Protein AF-A0A4S4K537-F1 (afdb_monomer)

Radius of gyration: 15.39 Å; Cα contacts (8 Å, |Δi|>4): 57; chains: 1; bounding box: 36×30×30 Å

Structure (mmCIF, N/CA/C/O backbone):
data_AF-A0A4S4K537-F1
#
_entry.id   AF-A0A4S4K537-F1
#
loop_
_atom_site.group_PDB
_atom_site.id
_atom_site.type_symbol
_atom_site.label_atom_id
_atom_site.label_alt_id
_atom_site.label_comp_id
_atom_site.label_asym_id
_atom_site.label_entity_id
_atom_site.label_seq_id
_atom_site.pdbx_PDB_ins_code
_atom_site.Cartn_x
_atom_site.Cartn_y
_atom_site.Cartn_z
_atom_site.occupancy
_atom_site.B_iso_or_equiv
_atom_site.auth_seq_id
_atom_site.auth_comp_id
_atom_site.auth_asym_id
_atom_site.auth_atom_id
_atom_site.pdbx_PDB_model_num
ATOM 1 N N . LEU A 1 1 ? 11.194 4.239 9.516 1.00 92.06 1 LEU A N 1
ATOM 2 C CA . LEU A 1 1 ? 10.785 3.254 8.488 1.00 92.06 1 LEU A CA 1
ATOM 3 C C . LEU A 1 1 ? 9.898 2.154 9.069 1.00 92.06 1 LEU A C 1
ATOM 5 O O . LEU A 1 1 ? 8.755 2.074 8.653 1.00 92.06 1 LEU A O 1
ATOM 9 N N . PHE A 1 2 ? 10.370 1.368 10.049 1.00 97.69 2 PHE A N 1
ATOM 10 C CA . PHE A 1 2 ? 9.599 0.247 10.618 1.00 97.69 2 PHE A CA 1
ATOM 11 C C . PHE A 1 2 ? 8.193 0.639 11.089 1.00 97.69 2 PHE A C 1
ATOM 13 O O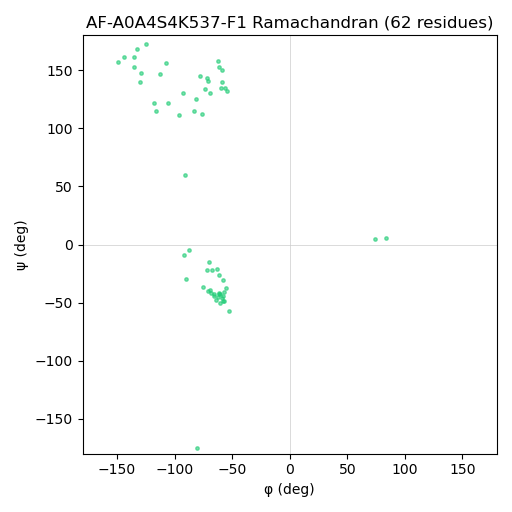 . PHE A 1 2 ? 7.220 0.104 10.577 1.00 97.69 2 PHE A O 1
ATOM 20 N N . ILE A 1 3 ? 8.084 1.609 12.004 1.00 98.12 3 ILE A N 1
ATOM 21 C CA . ILE A 1 3 ? 6.784 2.020 12.555 1.00 98.12 3 ILE A CA 1
ATOM 22 C C . ILE A 1 3 ? 5.858 2.542 11.457 1.00 98.12 3 ILE A C 1
ATOM 24 O O . ILE A 1 3 ? 4.710 2.136 11.403 1.00 98.12 3 ILE A O 1
ATOM 28 N N . SER A 1 4 ? 6.364 3.355 10.528 1.00 97.88 4 SER A N 1
ATOM 29 C CA . SER A 1 4 ? 5.572 3.850 9.397 1.00 97.88 4 SER A CA 1
ATOM 30 C C . SER A 1 4 ? 4.996 2.706 8.557 1.00 97.88 4 SER A C 1
ATOM 32 O O . SER A 1 4 ? 3.799 2.685 8.293 1.00 97.88 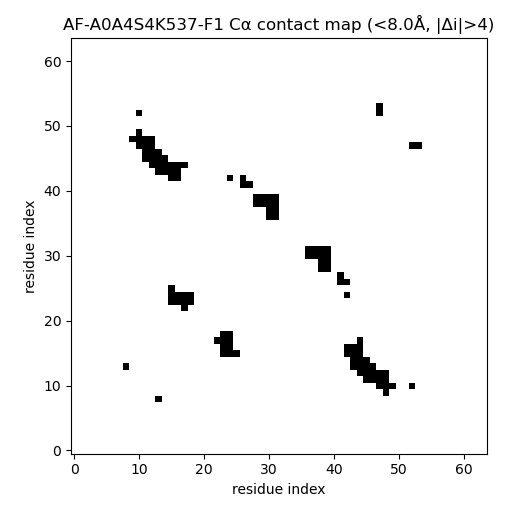4 SER A O 1
ATOM 34 N N . VAL A 1 5 ? 5.826 1.726 8.185 1.00 97.69 5 VAL A N 1
ATOM 35 C CA . VAL A 1 5 ? 5.385 0.561 7.404 1.00 97.69 5 VAL A CA 1
ATOM 36 C C . VAL A 1 5 ? 4.407 -0.294 8.212 1.00 97.69 5 VAL A C 1
ATOM 38 O O . VAL A 1 5 ? 3.360 -0.663 7.694 1.00 97.69 5 VAL A O 1
ATOM 41 N N . ALA A 1 6 ? 4.696 -0.557 9.488 1.00 98.19 6 ALA A N 1
ATOM 42 C CA . ALA A 1 6 ? 3.826 -1.328 10.370 1.00 98.19 6 ALA A CA 1
ATOM 43 C C . ALA A 1 6 ? 2.460 -0.653 10.565 1.00 98.19 6 ALA A C 1
ATOM 45 O O . ALA A 1 6 ? 1.438 -1.325 10.499 1.00 98.19 6 ALA A O 1
ATOM 46 N N . SER A 1 7 ? 2.418 0.668 10.745 1.00 97.25 7 SER A N 1
ATOM 47 C CA . SER A 1 7 ? 1.174 1.433 10.867 1.00 97.25 7 SER A CA 1
ATOM 48 C C . SER A 1 7 ? 0.357 1.412 9.575 1.00 97.25 7 SER A C 1
ATOM 50 O O . SER A 1 7 ? -0.853 1.201 9.636 1.00 97.25 7 SER A O 1
ATOM 52 N N . ILE A 1 8 ? 1.001 1.565 8.411 1.00 97.31 8 ILE A N 1
ATOM 53 C CA . ILE A 1 8 ? 0.330 1.448 7.106 1.00 97.31 8 ILE A CA 1
ATOM 54 C C . ILE A 1 8 ? -0.258 0.043 6.950 1.00 97.31 8 ILE A C 1
ATOM 56 O O . ILE A 1 8 ? -1.448 -0.102 6.681 1.00 97.31 8 ILE A O 1
ATOM 60 N N . LEU A 1 9 ? 0.552 -0.991 7.190 1.00 97.31 9 LEU A N 1
ATOM 61 C CA . LEU A 1 9 ? 0.119 -2.382 7.094 1.00 97.31 9 LEU A CA 1
ATOM 62 C C . LEU A 1 9 ? -0.898 -2.767 8.165 1.00 97.31 9 LEU A C 1
ATOM 64 O O . LEU A 1 9 ? -1.607 -3.740 7.965 1.00 97.31 9 LEU A O 1
ATOM 68 N N . ALA A 1 10 ? -0.984 -2.062 9.294 1.00 97.12 10 ALA A N 1
ATOM 69 C CA . ALA A 1 10 ? -2.020 -2.278 10.300 1.00 97.12 10 ALA A CA 1
ATOM 70 C C . ALA A 1 10 ? -3.375 -1.699 9.857 1.00 97.12 10 ALA A C 1
ATOM 72 O O . ALA A 1 10 ? -4.414 -2.296 10.141 1.00 97.12 10 ALA A O 1
ATOM 73 N N . ALA A 1 11 ? -3.361 -0.559 9.162 1.00 97.75 11 ALA A N 1
ATOM 74 C CA . ALA A 1 11 ? -4.560 0.184 8.780 1.00 97.75 11 ALA A CA 1
ATOM 75 C C . ALA A 1 11 ? -5.146 -0.224 7.417 1.00 97.75 11 ALA A C 1
ATOM 77 O O . ALA A 1 11 ? -6.361 -0.121 7.231 1.00 97.75 11 ALA A O 1
ATOM 78 N N . PHE A 1 12 ? -4.313 -0.684 6.481 1.00 98.25 12 PHE A N 1
ATOM 79 C CA . PHE A 1 12 ? -4.709 -0.933 5.096 1.00 98.25 12 PHE A CA 1
ATOM 80 C C . PHE A 1 12 ? -4.314 -2.327 4.612 1.00 98.25 12 PHE A C 1
ATOM 82 O O . PHE A 1 12 ? -3.257 -2.855 4.963 1.00 9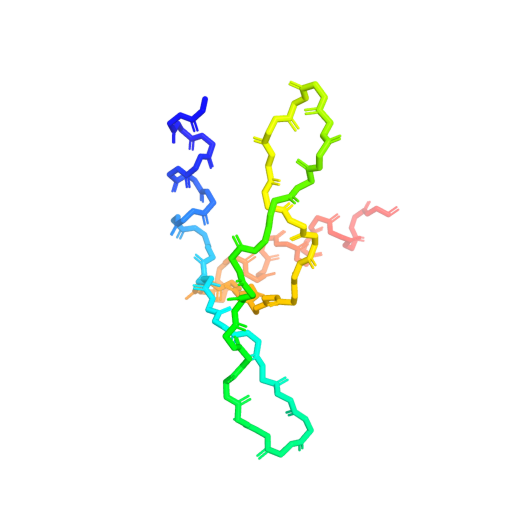8.25 12 PHE A O 1
ATOM 89 N N . ASP A 1 13 ? -5.148 -2.875 3.735 1.00 98.12 13 ASP A N 1
ATOM 90 C CA . ASP A 1 13 ? -4.808 -4.011 2.890 1.00 98.12 13 ASP A CA 1
ATOM 91 C C . ASP A 1 13 ? -4.275 -3.494 1.552 1.00 98.12 13 ASP A C 1
ATOM 93 O O . ASP A 1 13 ? -4.871 -2.608 0.932 1.00 98.12 13 ASP A O 1
ATOM 97 N N . ILE A 1 14 ? -3.128 -4.032 1.134 1.00 97.25 14 ILE A N 1
ATOM 98 C CA . ILE A 1 14 ? -2.433 -3.669 -0.103 1.00 97.25 14 ILE A CA 1
ATOM 99 C C . ILE A 1 14 ? -2.415 -4.905 -1.000 1.00 97.25 14 ILE A C 1
ATOM 101 O O . ILE A 1 14 ? -1.796 -5.910 -0.658 1.00 97.25 14 ILE A O 1
ATOM 105 N N . ASP A 1 15 ? -3.091 -4.825 -2.142 1.00 96.31 15 ASP A N 1
ATOM 106 C CA . ASP A 1 15 ? -3.252 -5.929 -3.090 1.00 96.31 15 ASP A CA 1
ATOM 107 C C . ASP A 1 15 ? -2.957 -5.467 -4.527 1.00 96.31 15 ASP A C 1
ATOM 109 O O . ASP A 1 15 ? -2.846 -4.271 -4.833 1.00 96.31 15 ASP A O 1
ATOM 113 N N . ARG A 1 16 ? -2.827 -6.427 -5.440 1.00 96.19 16 ARG A N 1
ATOM 114 C CA . ARG A 1 16 ? -2.711 -6.168 -6.872 1.00 96.19 16 ARG A CA 1
ATOM 115 C C . ARG A 1 16 ? -3.954 -5.436 -7.364 1.00 96.19 16 ARG A C 1
ATOM 117 O O . ARG A 1 16 ? -5.089 -5.808 -7.056 1.00 96.19 16 ARG A O 1
ATOM 124 N N . ALA A 1 17 ? -3.732 -4.399 -8.166 1.00 96.62 17 ALA A N 1
ATOM 125 C CA . ALA A 1 17 ? -4.820 -3.778 -8.906 1.00 96.62 17 ALA A CA 1
ATOM 126 C C . ALA A 1 17 ? -5.439 -4.787 -9.884 1.00 96.62 17 ALA A C 1
ATOM 128 O O . ALA A 1 17 ? -4.802 -5.771 -10.266 1.00 96.62 17 ALA A O 1
ATOM 129 N N . ARG A 1 18 ? -6.683 -4.534 -10.288 1.00 96.38 18 ARG A N 1
ATOM 130 C CA . ARG A 1 18 ? -7.372 -5.309 -11.320 1.00 96.38 18 ARG A CA 1
ATOM 131 C C . ARG A 1 18 ? -7.590 -4.453 -12.562 1.00 96.38 18 ARG A C 1
ATOM 133 O O . ARG A 1 18 ? -7.746 -3.238 -12.434 1.00 96.38 18 ARG A O 1
ATOM 140 N N . ASP A 1 19 ? -7.550 -5.074 -13.732 1.00 94.38 19 ASP A N 1
ATOM 141 C CA . ASP A 1 19 ? -7.899 -4.429 -14.998 1.00 94.38 19 ASP A CA 1
ATOM 142 C C . ASP A 1 19 ? -9.423 -4.383 -15.223 1.00 94.38 19 ASP A C 1
ATOM 144 O O . ASP A 1 19 ? -10.210 -4.761 -14.351 1.00 94.38 19 ASP A O 1
ATOM 148 N N . GLU A 1 20 ? -9.842 -3.907 -16.395 1.00 95.38 20 GLU A N 1
ATOM 149 C CA . GLU A 1 20 ? -11.253 -3.787 -16.793 1.00 95.38 20 GLU A CA 1
ATOM 150 C C . GLU A 1 20 ? -11.985 -5.137 -16.836 1.00 95.38 20 GLU A C 1
ATOM 152 O O . GLU A 1 20 ? -13.196 -5.190 -16.631 1.00 95.38 20 GLU A O 1
ATOM 157 N N . SER A 1 21 ? -11.255 -6.235 -17.046 1.00 94.75 21 SER A N 1
ATOM 158 C CA . SER A 1 21 ? -11.793 -7.599 -17.034 1.00 94.75 21 SER A CA 1
ATOM 159 C C . SER A 1 21 ? -11.817 -8.225 -15.632 1.00 94.75 21 SER A C 1
ATOM 161 O O . SER A 1 21 ? -12.333 -9.326 -15.440 1.00 94.75 21 SER A O 1
ATOM 163 N N . GLY A 1 22 ? -11.269 -7.528 -14.631 1.00 94.00 22 GLY A N 1
ATOM 164 C CA . GLY A 1 22 ? -11.149 -8.007 -13.258 1.00 94.00 22 GLY A CA 1
ATOM 165 C C . GLY A 1 22 ? -9.920 -8.886 -13.000 1.00 94.00 22 GLY A C 1
ATOM 166 O O . GLY A 1 22 ? -9.785 -9.407 -11.883 1.00 94.00 22 GLY A O 1
ATOM 167 N N . ALA A 1 23 ? -9.017 -9.043 -13.973 1.00 95.75 23 ALA A N 1
ATOM 168 C CA . ALA A 1 23 ? -7.793 -9.825 -13.825 1.00 95.75 23 ALA A CA 1
ATOM 169 C C . ALA A 1 23 ? -6.730 -9.046 -13.035 1.00 95.75 23 ALA A C 1
ATOM 171 O O . ALA A 1 23 ? -6.647 -7.822 -13.116 1.00 95.75 23 ALA A O 1
ATOM 172 N N . GLN A 1 24 ? -5.923 -9.749 -12.230 1.00 96.69 24 GLN A N 1
ATOM 173 C CA . GLN A 1 24 ? -4.866 -9.114 -11.438 1.00 96.69 24 GLN A CA 1
ATOM 174 C C . GLN A 1 24 ? -3.740 -8.590 -12.334 1.00 96.69 24 GLN A C 1
ATOM 176 O O . GLN A 1 24 ? -3.157 -9.335 -13.118 1.0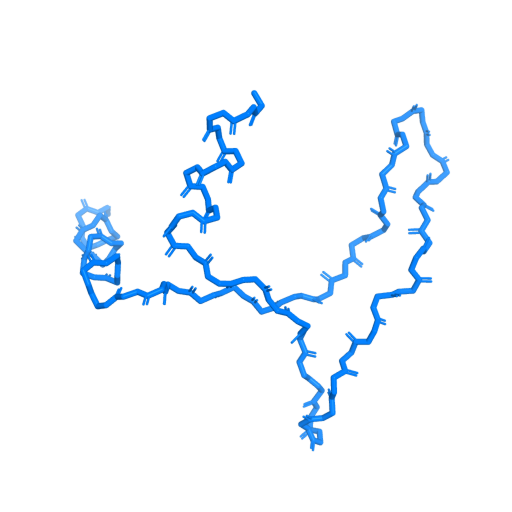0 96.69 24 GLN A O 1
ATOM 181 N N . ILE A 1 25 ? -3.363 -7.333 -12.121 1.00 96.12 25 ILE A N 1
ATOM 182 C CA . ILE A 1 25 ? -2.207 -6.709 -12.755 1.00 96.12 25 ILE A CA 1
ATOM 183 C C . ILE A 1 25 ? -0.964 -7.089 -11.947 1.00 96.12 25 ILE A C 1
ATOM 185 O O . ILE A 1 25 ? -0.823 -6.713 -10.780 1.00 96.12 25 ILE A O 1
ATOM 189 N N . VAL A 1 26 ? -0.055 -7.847 -12.560 1.00 95.38 26 VAL A N 1
ATOM 190 C CA . VAL A 1 26 ? 1.256 -8.156 -11.975 1.00 95.38 26 VAL A CA 1
ATOM 191 C C . VAL A 1 26 ? 2.194 -6.971 -12.238 1.00 95.38 26 VAL A C 1
ATOM 193 O O . VAL A 1 26 ? 2.346 -6.582 -13.396 1.00 95.38 26 VAL A O 1
ATOM 196 N N . PRO A 1 27 ? 2.822 -6.373 -11.207 1.00 94.75 27 PRO A N 1
ATOM 197 C CA . PRO A 1 27 ? 3.820 -5.327 -11.419 1.00 94.75 27 PRO A CA 1
ATOM 198 C C . PRO A 1 27 ? 4.979 -5.844 -12.283 1.00 94.75 27 PRO A C 1
ATOM 200 O O . PRO A 1 27 ? 5.436 -6.966 -12.075 1.00 94.75 27 PRO A O 1
ATOM 203 N N . SER A 1 28 ? 5.485 -5.028 -13.211 1.00 94.94 28 SER A N 1
ATOM 204 C CA . SER A 1 28 ? 6.533 -5.443 -14.162 1.00 94.94 28 SER A CA 1
ATOM 205 C C . SER A 1 28 ? 7.864 -5.820 -13.502 1.00 94.94 28 SER A C 1
ATOM 207 O O . SER A 1 28 ? 8.676 -6.511 -14.108 1.00 94.94 28 SER A O 1
ATOM 209 N N . GLY A 1 29 ? 8.107 -5.356 -12.271 1.00 93.75 29 GLY A N 1
ATOM 210 C CA . GLY A 1 29 ? 9.387 -5.530 -11.578 1.00 93.75 29 GLY A CA 1
ATOM 211 C C . GLY A 1 29 ? 10.502 -4.629 -12.115 1.00 93.75 29 GLY A C 1
ATOM 212 O O . GLY A 1 29 ? 11.638 -4.734 -11.660 1.00 93.75 29 GLY A O 1
ATOM 213 N N . GLU A 1 30 ? 10.191 -3.735 -13.055 1.00 97.00 30 GLU A N 1
ATOM 214 C CA . GLU A 1 30 ? 11.142 -2.766 -13.590 1.00 97.00 30 GLU A CA 1
ATOM 215 C C . GLU A 1 30 ? 11.465 -1.678 -12.563 1.00 97.00 30 GLU A C 1
ATOM 217 O O . GLU A 1 30 ? 10.597 -1.199 -11.828 1.00 97.00 30 GLU A O 1
ATOM 222 N N . TYR A 1 31 ? 12.722 -1.246 -12.556 1.00 96.25 31 TYR A N 1
ATOM 223 C CA . TYR A 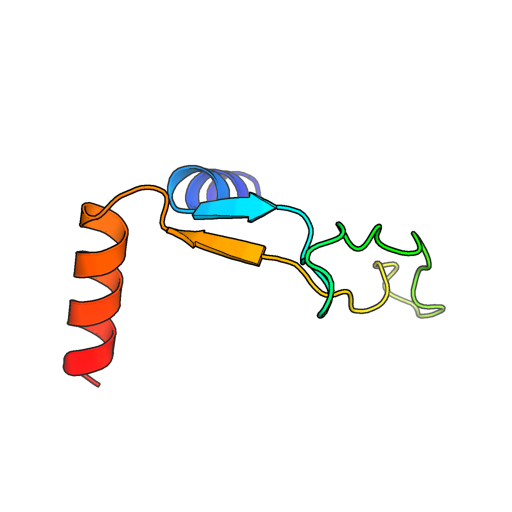1 31 ? 13.216 -0.168 -11.707 1.00 96.25 31 TYR A CA 1
ATOM 224 C C . TYR A 1 31 ? 13.488 1.080 -12.547 1.00 96.25 31 TYR A C 1
ATOM 226 O O . TYR A 1 31 ? 13.697 0.987 -13.757 1.00 96.25 31 TYR A O 1
ATOM 234 N N . VAL A 1 32 ? 13.462 2.248 -11.908 1.00 96.31 32 VAL A N 1
ATOM 235 C CA . VAL A 1 32 ? 13.977 3.474 -12.525 1.00 96.31 32 VAL A CA 1
ATOM 236 C C . VAL A 1 32 ? 15.502 3.406 -12.619 1.00 96.31 32 VAL A C 1
ATOM 238 O O . VAL A 1 32 ? 16.166 2.912 -11.704 1.00 96.31 32 VAL A O 1
ATOM 241 N N . GLU A 1 33 ? 16.049 3.895 -13.729 1.00 93.31 33 GLU A N 1
ATOM 242 C CA . GLU A 1 33 ? 17.492 3.992 -13.978 1.00 93.31 33 GLU A CA 1
ATOM 243 C C . GLU A 1 33 ? 18.020 5.354 -13.507 1.00 93.31 33 GLU A C 1
ATOM 245 O O . GLU A 1 33 ? 18.535 6.145 -14.288 1.00 93.31 33 GLU A O 1
ATOM 250 N N . ASP A 1 34 ? 17.851 5.634 -12.216 1.00 93.25 34 ASP A N 1
ATOM 251 C CA . ASP A 1 34 ? 18.259 6.886 -11.574 1.00 93.25 34 ASP A CA 1
ATOM 252 C C . ASP A 1 34 ? 19.179 6.624 -10.375 1.00 93.25 34 ASP A C 1
ATOM 254 O O . ASP A 1 34 ? 19.365 5.485 -9.937 1.00 93.25 34 ASP A O 1
ATOM 258 N N . PHE A 1 35 ? 19.747 7.694 -9.804 1.00 96.06 35 PHE A N 1
ATOM 259 C CA . PHE A 1 35 ? 20.619 7.601 -8.626 1.00 96.06 35 PHE A CA 1
ATOM 260 C C . PHE A 1 35 ? 19.945 6.883 -7.442 1.00 96.06 35 PHE A C 1
ATOM 262 O O . PHE A 1 35 ? 20.586 6.109 -6.730 1.00 96.06 35 PHE A O 1
ATOM 269 N N . VAL A 1 36 ? 18.641 7.106 -7.238 1.00 95.44 36 VAL A N 1
ATOM 270 C CA . VAL A 1 36 ? 17.848 6.387 -6.233 1.00 95.44 36 VAL A CA 1
ATOM 271 C C . VAL A 1 36 ? 17.119 5.225 -6.901 1.00 95.44 36 VAL A C 1
ATOM 273 O O . VAL A 1 36 ? 16.172 5.416 -7.657 1.00 95.44 36 VAL A O 1
ATOM 276 N N . ARG A 1 37 ? 17.521 3.996 -6.572 1.00 94.25 37 ARG A N 1
ATOM 277 C CA . ARG A 1 37 ? 16.909 2.783 -7.123 1.00 94.25 37 ARG A CA 1
ATOM 278 C C . ARG A 1 37 ? 15.557 2.489 -6.465 1.00 94.25 37 ARG A C 1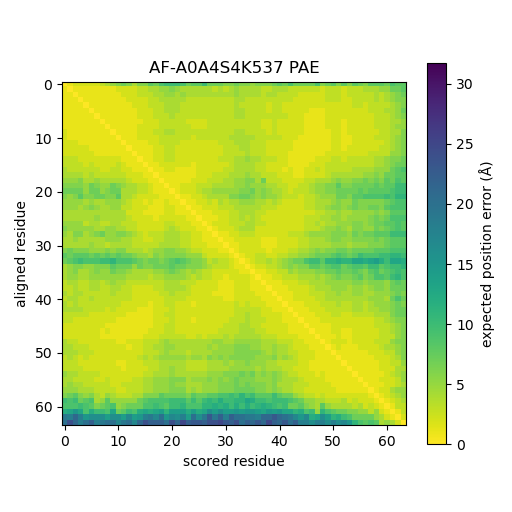
ATOM 280 O O . ARG A 1 37 ? 15.504 2.067 -5.311 1.00 94.25 37 ARG A O 1
ATOM 287 N N . HIS A 1 38 ? 14.471 2.614 -7.224 1.00 94.50 38 HIS A N 1
ATOM 288 C CA . HIS A 1 38 ? 13.128 2.188 -6.815 1.00 94.50 38 HIS A CA 1
ATOM 289 C C . HIS A 1 38 ? 12.326 1.617 -7.999 1.00 94.50 38 HIS A C 1
ATOM 291 O O . HIS A 1 38 ? 12.692 1.853 -9.151 1.00 94.50 38 HIS A O 1
ATOM 297 N N . PRO A 1 39 ? 11.250 0.845 -7.755 1.00 95.81 3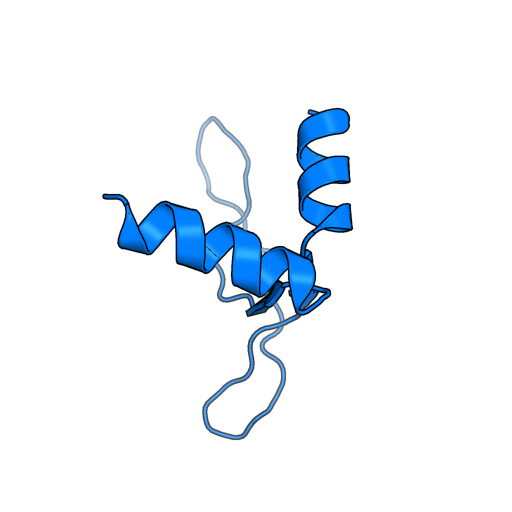9 PRO A N 1
ATOM 298 C CA . PRO A 1 39 ? 10.381 0.368 -8.826 1.00 95.81 39 PRO A CA 1
ATOM 299 C C . PRO A 1 39 ? 9.778 1.529 -9.624 1.00 95.81 39 PRO A C 1
ATOM 301 O O . PRO A 1 39 ? 9.517 2.601 -9.065 1.00 95.81 39 PRO A O 1
ATOM 304 N N . LYS A 1 40 ? 9.505 1.311 -10.913 1.00 96.06 40 LYS A N 1
ATOM 305 C CA . LYS A 1 40 ? 8.661 2.229 -11.693 1.00 96.06 40 LYS A CA 1
ATOM 306 C C . LYS A 1 40 ? 7.251 2.302 -11.085 1.00 96.06 40 LYS A C 1
ATOM 308 O O . LYS A 1 40 ? 6.817 1.328 -10.468 1.00 96.06 40 LYS A O 1
ATOM 313 N N . PRO A 1 41 ? 6.509 3.413 -11.258 1.00 95.44 41 PRO A N 1
ATOM 314 C CA . PRO A 1 41 ? 5.125 3.498 -10.797 1.00 95.44 41 PRO A CA 1
ATOM 315 C C . PRO A 1 41 ? 4.263 2.354 -11.349 1.00 95.44 41 PRO A C 1
ATOM 317 O O . PRO A 1 41 ? 4.265 2.086 -12.549 1.00 95.44 41 PRO A O 1
ATOM 320 N N . PHE A 1 42 ? 3.501 1.697 -10.474 1.00 95.50 42 PHE A N 1
ATOM 321 C CA . PHE A 1 42 ? 2.573 0.625 -10.833 1.00 95.50 42 PHE A CA 1
ATOM 322 C C . PHE A 1 42 ? 1.231 0.812 -10.120 1.00 95.50 42 PHE A C 1
ATOM 324 O O . PHE A 1 42 ? 1.155 1.400 -9.040 1.00 95.50 42 PHE A O 1
ATOM 331 N N . LYS A 1 43 ? 0.152 0.300 -10.721 1.00 95.81 43 LYS A N 1
ATOM 332 C CA . LYS A 1 43 ? -1.177 0.326 -10.099 1.00 95.81 43 LYS A CA 1
ATOM 333 C C . LYS A 1 43 ? -1.239 -0.692 -8.958 1.00 95.81 43 LYS A C 1
ATOM 335 O O . LYS A 1 43 ? -0.870 -1.851 -9.132 1.00 95.81 43 LYS A O 1
ATOM 340 N N . CYS A 1 44 ? -1.773 -0.276 -7.817 1.00 96.94 44 CYS A N 1
ATOM 341 C CA . CYS A 1 44 ? -2.094 -1.149 -6.692 1.00 96.94 44 CYS A CA 1
ATOM 342 C C . CYS A 1 44 ? -3.482 -0.808 -6.146 1.00 96.94 44 CYS A C 1
ATOM 344 O O . CYS A 1 44 ? -4.028 0.261 -6.424 1.00 96.94 44 CYS A O 1
ATOM 346 N N . LYS A 1 45 ? -4.060 -1.737 -5.389 1.00 97.12 45 LYS A N 1
ATOM 347 C CA . LYS A 1 45 ? -5.299 -1.522 -4.652 1.00 97.12 45 LYS A CA 1
ATOM 348 C C . LYS A 1 45 ? -4.954 -1.369 -3.176 1.00 97.12 45 LYS A C 1
ATOM 350 O O . LYS A 1 45 ? -4.381 -2.280 -2.590 1.00 97.12 45 LYS A O 1
ATOM 355 N N . ILE A 1 46 ? -5.326 -0.234 -2.592 1.00 97.00 46 ILE A N 1
ATOM 356 C CA . ILE A 1 46 ? -5.179 0.035 -1.161 1.00 97.00 46 ILE A CA 1
ATOM 357 C C . ILE A 1 46 ? -6.575 0.253 -0.593 1.00 97.00 46 ILE A C 1
ATOM 359 O O . ILE A 1 46 ? -7.299 1.134 -1.056 1.00 97.00 46 ILE A O 1
ATOM 363 N N . THR A 1 47 ? -6.966 -0.553 0.388 1.00 97.19 47 THR A N 1
ATOM 364 C CA . THR A 1 47 ? -8.281 -0.450 1.035 1.00 97.19 47 THR A CA 1
ATOM 365 C C . THR A 1 47 ? -8.139 -0.421 2.550 1.00 97.19 47 THR A C 1
ATOM 367 O O . THR A 1 47 ? -7.319 -1.168 3.084 1.00 97.19 47 THR A O 1
ATOM 370 N N . PRO A 1 48 ? -8.913 0.409 3.273 1.00 97.50 48 PRO A N 1
ATOM 371 C CA . PRO A 1 48 ? -8.958 0.350 4.731 1.00 97.50 48 PRO A CA 1
ATOM 372 C C . PRO A 1 48 ? -9.343 -1.053 5.206 1.00 97.50 48 PRO A C 1
ATOM 374 O O . PRO A 1 48 ? -10.294 -1.634 4.690 1.00 97.50 48 PRO A O 1
ATOM 377 N N . ARG A 1 49 ? -8.633 -1.581 6.206 1.00 97.12 49 ARG A N 1
ATOM 378 C CA . ARG A 1 49 ? -8.876 -2.935 6.731 1.00 97.12 49 ARG A CA 1
ATOM 379 C C . ARG A 1 49 ? -10.175 -3.051 7.537 1.00 97.12 49 ARG A C 1
ATOM 381 O O . ARG A 1 49 ? -10.691 -4.144 7.737 1.00 97.12 49 ARG A O 1
ATOM 388 N N . SER A 1 50 ? -10.686 -1.937 8.063 1.00 97.06 50 SER A N 1
ATOM 389 C CA . SER A 1 50 ? -11.899 -1.933 8.887 1.00 97.06 50 SER A CA 1
ATOM 390 C C . SER A 1 50 ? -12.689 -0.638 8.763 1.00 97.06 50 SER A C 1
ATOM 392 O O . SER A 1 50 ? -12.122 0.424 8.489 1.00 97.06 50 SER A O 1
ATOM 394 N N . ASP A 1 51 ? -13.981 -0.719 9.075 1.00 96.88 51 ASP A N 1
ATOM 395 C CA . ASP A 1 51 ? -14.897 0.427 9.085 1.00 96.88 51 ASP A CA 1
ATOM 396 C C . ASP A 1 51 ? -14.442 1.538 10.032 1.00 96.88 51 ASP A C 1
ATOM 398 O O . ASP A 1 51 ? -14.640 2.715 9.746 1.00 96.88 51 ASP A O 1
ATOM 402 N N . LYS A 1 52 ? -13.747 1.185 11.121 1.00 96.81 52 LYS A N 1
ATOM 403 C CA . LYS A 1 52 ? -13.146 2.163 12.035 1.00 96.81 52 LYS A CA 1
ATOM 404 C C . LYS A 1 52 ? -12.096 3.031 11.335 1.00 96.81 52 LYS A C 1
ATOM 406 O O . LYS A 1 52 ? -12.037 4.233 11.564 1.00 96.81 52 LYS A O 1
ATOM 411 N N . ILE A 1 53 ? -11.252 2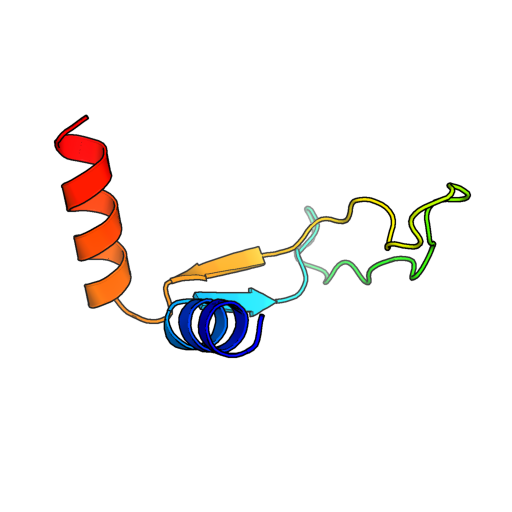.441 10.487 1.00 96.94 53 ILE A N 1
ATOM 412 C CA . ILE A 1 53 ? -10.258 3.214 9.727 1.00 96.94 53 ILE A CA 1
ATOM 413 C C . ILE A 1 53 ? -10.960 4.074 8.674 1.00 96.94 53 ILE A C 1
ATOM 415 O O . ILE A 1 53 ? -10.597 5.236 8.502 1.00 96.94 53 ILE A O 1
ATOM 419 N N . VAL A 1 54 ? -12.007 3.549 8.027 1.00 96.81 54 VAL A N 1
ATOM 420 C CA . VAL A 1 54 ? -12.840 4.326 7.095 1.00 96.81 54 VAL A CA 1
ATOM 421 C C . VAL A 1 54 ? -13.437 5.551 7.789 1.00 96.81 54 VAL A C 1
ATOM 423 O O . VAL A 1 54 ? -13.341 6.652 7.248 1.00 96.81 54 VAL A O 1
ATOM 426 N N . SER A 1 55 ? -14.033 5.385 8.976 1.00 96.38 55 SER A N 1
ATOM 427 C CA . SER A 1 55 ? -14.644 6.493 9.714 1.00 96.38 55 SER A CA 1
ATOM 428 C C . SER A 1 55 ? -13.613 7.545 10.100 1.00 96.38 55 SER A C 1
ATOM 430 O O . SER A 1 55 ? -13.845 8.723 9.853 1.00 96.38 55 SER A O 1
ATOM 432 N N . THR A 1 56 ? -12.449 7.131 10.612 1.00 95.44 56 THR A N 1
ATOM 433 C CA . THR A 1 56 ? -11.367 8.063 10.955 1.00 95.44 56 THR A CA 1
ATOM 434 C C . THR A 1 56 ? -10.926 8.886 9.744 1.00 95.44 56 THR A C 1
ATOM 436 O O . THR A 1 56 ? -10.761 10.095 9.862 1.00 95.44 56 THR A O 1
ATOM 439 N N . ILE A 1 57 ? -10.760 8.258 8.574 1.00 94.75 57 ILE A N 1
ATOM 440 C CA . ILE A 1 57 ? -10.359 8.967 7.349 1.00 94.75 57 ILE A CA 1
ATOM 441 C C . ILE A 1 57 ? -11.433 9.977 6.936 1.00 94.75 57 ILE A C 1
ATOM 443 O O . ILE A 1 57 ? -11.103 11.130 6.674 1.00 94.75 57 ILE A O 1
ATOM 447 N N . LYS A 1 58 ? -12.708 9.569 6.916 1.00 95.31 58 LYS A N 1
ATOM 448 C CA . LYS A 1 58 ? -13.825 10.455 6.550 1.00 95.31 58 LYS A CA 1
ATOM 449 C C . LYS A 1 58 ? -13.913 11.670 7.472 1.00 95.31 58 LYS A C 1
ATOM 451 O O . LYS A 1 58 ? -13.956 12.786 6.981 1.00 95.31 58 LYS A O 1
ATOM 456 N N . GLN A 1 59 ? -13.813 11.467 8.788 1.00 94.44 59 GLN A N 1
ATOM 457 C CA . GLN A 1 59 ? -13.839 12.564 9.762 1.00 94.44 59 GLN A CA 1
ATOM 458 C C . GLN A 1 59 ? -12.750 13.612 9.501 1.00 94.44 59 GLN A C 1
ATOM 460 O O . GLN A 1 59 ? -13.008 14.805 9.630 1.00 94.44 59 GLN A O 1
ATOM 465 N N . VAL A 1 60 ? -11.539 13.182 9.136 1.00 92.81 60 VAL A N 1
ATOM 466 C CA . VAL A 1 60 ? -10.429 14.104 8.851 1.00 92.81 60 VAL A CA 1
ATOM 467 C C . VAL A 1 60 ? -10.655 14.861 7.542 1.00 92.81 60 VAL A C 1
ATOM 469 O O . VAL A 1 60 ? -10.369 16.052 7.489 1.00 92.81 60 VAL A O 1
ATOM 472 N N . VAL A 1 61 ? -11.177 14.196 6.507 1.00 91.75 61 VAL A N 1
ATOM 473 C CA . VAL A 1 61 ? -11.461 14.827 5.207 1.00 91.75 61 VAL A CA 1
ATOM 474 C C . VAL A 1 61 ? -12.604 15.837 5.312 1.00 91.75 61 VAL A C 1
ATOM 476 O O . VAL A 1 61 ? -12.481 16.923 4.767 1.00 91.75 61 VAL A O 1
ATOM 479 N N . ASP A 1 62 ? -13.671 15.520 6.048 1.00 83.69 62 ASP A N 1
ATOM 480 C CA . ASP A 1 62 ? -14.835 16.405 6.213 1.00 83.69 62 ASP A CA 1
ATOM 481 C C . ASP A 1 62 ? -14.531 17.651 7.072 1.00 83.69 62 ASP A C 1
ATOM 483 O O . ASP A 1 62 ? -15.316 18.597 7.103 1.00 83.69 62 ASP A O 1
ATOM 487 N N . THR A 1 63 ? -13.409 17.647 7.800 1.00 72.38 63 THR A N 1
ATOM 488 C CA . THR A 1 63 ? -12.969 18.776 8.638 1.00 72.38 63 THR A CA 1
ATOM 489 C C . THR A 1 63 ? -12.040 19.745 7.884 1.00 72.38 63 THR A C 1
ATOM 491 O O . THR A 1 63 ? -11.717 20.807 8.417 1.00 72.38 63 THR A O 1
ATOM 494 N N . ALA A 1 64 ? -11.597 19.395 6.671 1.00 57.16 64 ALA A N 1
ATOM 495 C CA . ALA A 1 64 ? -10.714 20.209 5.827 1.00 57.16 64 ALA A CA 1
ATOM 496 C C . ALA A 1 64 ? -11.502 21.040 4.804 1.00 57.16 64 ALA A C 1
ATOM 498 O O . ALA A 1 64 ? -11.079 22.193 4.560 1.00 57.16 64 ALA A O 1
#

Mean predicted aligned error: 4.05 Å

Secondary structure (DSSP, 8-state):
-HHHHHHHHHHEEEEE-B-TTS-B------B--SSS--BPP--EEEEESSHHHHHHHHHHHHT-

Foldseek 3Di:
DVVVVVVLVVFKDKAFDADPVRHGDDQPQDWDPDPDTDGDDDDI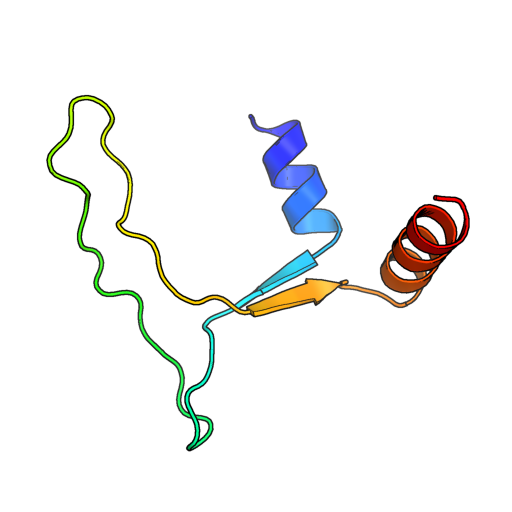DIDTPDVVSVVVVVVVVVVD

Organism: NCBI:txid167371

Sequence (64 aa):
LFISVASILAAFDIDRARDESGAQIVPSGEYVEDFVRHPKPFKCKITPRSDKIVSTIKQVVDTA

InterPro domains:
  IPR036396 Cytochrome P450 superfamily [G3DSA:1.10.630.10] (1-60)

Solvent-accessible surface area (backbone atoms only — not comparable to full-atom values): 4043 Å² total; per-residue (Å²): 109,69,66,60,52,51,52,48,61,69,44,34,45,78,46,66,20,60,51,98,88,64,49,74,47,76,76,87,81,50,60,46,97,52,96,71,79,43,69,51,94,69,76,63,36,76,42,64,68,42,70,69,52,48,50,55,51,50,58,58,59,78,72,109

pLDDT: mean 94.84, std 5.96, range [57.16, 98.25]